Protein AF-A0AA38HI43-F1 (afdb_monomer)

Sequence (91 aa):
MDKVTEDQIDAMVAEYKKEYDFNAQQNEETFFNNQVRYQAKIEIALEKFLSANNYHAFTSNFEDLHNLEQLPGLACQHLMSKGYGFAGEGD

Structure (mmCIF, N/CA/C/O backbone):
data_AF-A0AA38HI43-F1
#
_entry.id   AF-A0AA38HI43-F1
#
loop_
_atom_site.group_PDB
_atom_site.id
_atom_site.type_symbol
_atom_site.label_atom_id
_atom_site.label_alt_id
_atom_site.label_comp_id
_atom_site.label_asym_id
_atom_site.label_entity_id
_atom_site.label_seq_id
_atom_site.pdbx_PDB_ins_code
_atom_site.Cartn_x
_atom_site.Cartn_y
_atom_site.Cartn_z
_atom_site.occupancy
_atom_site.B_iso_or_equiv
_atom_site.auth_seq_id
_atom_site.auth_comp_id
_atom_site.auth_asym_id
_atom_site.auth_atom_id
_atom_site.pdbx_PDB_model_num
ATOM 1 N N . MET A 1 1 ? 5.134 8.896 -5.124 1.00 89.81 1 MET A N 1
ATOM 2 C CA . MET A 1 1 ? 4.159 9.389 -4.130 1.00 89.81 1 MET A CA 1
ATOM 3 C C . MET A 1 1 ? 3.279 10.515 -4.673 1.00 89.81 1 MET A C 1
ATOM 5 O O . MET A 1 1 ? 2.066 10.398 -4.586 1.00 89.81 1 MET A O 1
ATOM 9 N N . ASP A 1 2 ? 3.837 11.559 -5.289 1.00 90.50 2 ASP A N 1
ATOM 10 C CA . ASP A 1 2 ? 3.086 12.798 -5.616 1.00 90.50 2 ASP A CA 1
ATOM 11 C C . ASP A 1 2 ? 2.053 12.683 -6.746 1.00 90.50 2 ASP A C 1
ATOM 13 O O . ASP A 1 2 ? 1.228 13.568 -6.936 1.00 90.50 2 ASP A O 1
ATOM 17 N N . LYS A 1 3 ? 2.089 11.584 -7.507 1.00 95.12 3 LYS A N 1
ATOM 18 C CA . LYS A 1 3 ? 1.146 11.300 -8.602 1.00 95.12 3 LYS A CA 1
ATOM 19 C C . LYS A 1 3 ? -0.070 10.470 -8.168 1.00 95.12 3 LYS A C 1
ATOM 21 O O . LYS A 1 3 ? -0.845 10.040 -9.021 1.00 95.12 3 LYS A O 1
ATOM 26 N N . VAL A 1 4 ? -0.195 10.161 -6.878 1.00 97.94 4 VAL A N 1
ATOM 27 C CA . VAL A 1 4 ? -1.362 9.463 -6.322 1.00 97.94 4 VAL A CA 1
ATOM 28 C C . VAL A 1 4 ? -2.410 10.509 -5.954 1.00 97.94 4 VAL A C 1
ATOM 30 O O . VAL A 1 4 ? -2.088 11.464 -5.251 1.00 97.94 4 VAL A O 1
ATOM 33 N N . THR A 1 5 ? -3.633 10.351 -6.458 1.00 98.44 5 THR A N 1
ATOM 34 C CA . THR A 1 5 ? -4.731 11.301 -6.221 1.00 98.44 5 THR A CA 1
ATOM 35 C C . THR A 1 5 ? -5.500 10.966 -4.945 1.00 98.44 5 THR A C 1
ATOM 37 O O . THR A 1 5 ? -5.527 9.809 -4.528 1.00 98.44 5 THR A O 1
ATOM 40 N N . GLU A 1 6 ? -6.184 11.952 -4.359 1.00 98.25 6 GLU A N 1
ATOM 41 C CA . GLU A 1 6 ? -7.043 11.725 -3.185 1.00 98.25 6 GLU A CA 1
ATOM 42 C C . GLU A 1 6 ? -8.140 10.689 -3.465 1.00 98.25 6 GLU A C 1
ATOM 44 O O . GLU A 1 6 ? -8.309 9.774 -2.670 1.00 98.25 6 GLU A O 1
ATOM 49 N N . ASP A 1 7 ? -8.778 10.725 -4.641 1.00 98.56 7 ASP A N 1
ATOM 50 C CA . ASP A 1 7 ? -9.787 9.724 -5.027 1.00 98.56 7 ASP A CA 1
ATOM 51 C C . ASP A 1 7 ? -9.238 8.285 -5.028 1.00 98.56 7 ASP A C 1
ATOM 53 O O . ASP A 1 7 ? -9.947 7.336 -4.696 1.00 98.56 7 ASP A O 1
ATOM 57 N N . GLN A 1 8 ? -7.963 8.102 -5.398 1.00 98.69 8 GLN A N 1
ATOM 58 C CA . GLN A 1 8 ? -7.312 6.788 -5.374 1.00 98.69 8 GLN A CA 1
ATOM 59 C C . GLN A 1 8 ? -7.054 6.328 -3.939 1.00 98.69 8 GLN A C 1
ATOM 61 O O . GLN A 1 8 ? -7.246 5.154 -3.628 1.00 98.69 8 GLN A O 1
ATOM 66 N N . ILE A 1 9 ? -6.645 7.252 -3.067 1.00 98.75 9 ILE A N 1
ATOM 67 C CA . ILE A 1 9 ? -6.453 6.985 -1.639 1.00 98.75 9 ILE A CA 1
ATOM 68 C C . ILE A 1 9 ? -7.797 6.628 -0.997 1.00 98.75 9 ILE A C 1
ATOM 70 O O . ILE A 1 9 ? -7.885 5.628 -0.290 1.00 98.75 9 ILE A O 1
ATOM 74 N N . ASP A 1 10 ? -8.853 7.392 -1.279 1.00 98.62 10 ASP A N 1
ATOM 75 C CA . ASP A 1 10 ? -10.207 7.148 -0.777 1.00 98.62 10 ASP A CA 1
ATOM 76 C C . ASP A 1 10 ? -10.726 5.771 -1.198 1.00 98.62 10 ASP A C 1
ATOM 78 O O . ASP A 1 10 ? -11.262 5.033 -0.368 1.00 98.62 10 ASP A O 1
ATOM 82 N N . ALA A 1 11 ? -10.524 5.401 -2.465 1.00 98.75 11 ALA A N 1
ATOM 83 C CA . ALA A 1 11 ? -10.909 4.094 -2.982 1.00 98.75 11 ALA A CA 1
ATOM 84 C C . ALA A 1 11 ? -10.164 2.948 -2.277 1.00 98.75 11 ALA A C 1
ATOM 86 O O . ALA A 1 11 ? -10.806 1.992 -1.844 1.00 98.75 11 ALA A O 1
ATOM 87 N N . MET A 1 12 ? -8.844 3.068 -2.099 1.00 98.62 12 MET A N 1
ATOM 88 C CA . MET A 1 12 ? -8.032 2.056 -1.409 1.00 98.62 12 MET A CA 1
ATOM 89 C C . MET A 1 12 ? -8.414 1.930 0.072 1.00 98.62 12 MET A C 1
ATOM 91 O O . MET A 1 12 ? -8.583 0.833 0.593 1.00 98.62 12 MET A O 1
ATOM 95 N N . VAL A 1 13 ? -8.649 3.046 0.767 1.00 98.50 13 VAL A N 1
ATOM 96 C CA . VAL A 1 13 ? -9.114 3.005 2.164 1.00 98.50 13 VAL A CA 1
ATOM 97 C C . VAL A 1 13 ? -10.510 2.381 2.267 1.00 98.50 13 VAL A C 1
ATOM 99 O O . VAL A 1 13 ? -10.803 1.686 3.241 1.00 98.50 13 VAL A O 1
ATOM 102 N N . ALA A 1 14 ? -11.383 2.596 1.280 1.00 98.38 14 ALA A N 1
ATOM 103 C CA . ALA A 1 14 ? -12.683 1.935 1.228 1.00 98.38 14 ALA A CA 1
ATOM 104 C C . ALA A 1 14 ? -12.571 0.421 0.978 1.00 98.38 14 ALA A C 1
ATOM 106 O O . ALA A 1 14 ? -13.425 -0.323 1.457 1.00 98.38 14 ALA A O 1
ATOM 107 N N . GLU A 1 15 ? -11.549 -0.038 0.254 1.00 97.94 15 GLU A N 1
ATOM 108 C CA . GLU A 1 15 ? -11.213 -1.459 0.097 1.00 97.94 15 GLU A CA 1
ATOM 109 C C . GLU A 1 15 ? -10.750 -2.055 1.427 1.00 97.94 15 GLU A C 1
ATOM 111 O O . GLU A 1 15 ? -11.377 -2.995 1.915 1.00 97.94 15 GLU A O 1
ATOM 116 N N . TYR A 1 16 ? -9.790 -1.418 2.103 1.00 98.31 16 TYR A N 1
ATOM 117 C CA . TYR A 1 16 ? -9.348 -1.851 3.432 1.00 98.31 16 TYR A CA 1
ATOM 118 C C . TYR A 1 16 ? -10.509 -1.982 4.425 1.00 98.31 16 TYR A C 1
ATOM 120 O O . TYR A 1 16 ? -10.573 -2.950 5.172 1.00 98.31 16 TYR A O 1
ATOM 128 N N . LYS A 1 17 ? -11.456 -1.035 4.430 1.00 97.50 17 LYS A N 1
ATOM 129 C CA . LYS A 1 17 ? -12.628 -1.069 5.325 1.00 97.50 17 LYS A CA 1
ATOM 130 C C . LYS A 1 17 ? -13.613 -2.204 5.028 1.00 97.50 17 LYS A C 1
ATOM 132 O O . LYS A 1 17 ? -14.471 -2.476 5.861 1.00 97.50 17 LYS A O 1
ATOM 137 N N . LYS A 1 18 ? -13.554 -2.816 3.843 1.00 97.69 18 LYS A N 1
ATOM 138 C CA . LYS A 1 18 ? -14.360 -4.002 3.511 1.00 97.69 18 LYS A CA 1
ATOM 139 C C . LYS A 1 18 ? -13.688 -5.288 3.978 1.00 97.69 18 LYS A C 1
ATOM 141 O O . LYS A 1 18 ? -14.393 -6.245 4.279 1.00 97.69 18 LYS A O 1
ATOM 146 N N . GLU A 1 19 ? -12.360 -5.310 4.001 1.00 96.75 19 GLU A N 1
ATOM 147 C CA . GLU A 1 19 ? -1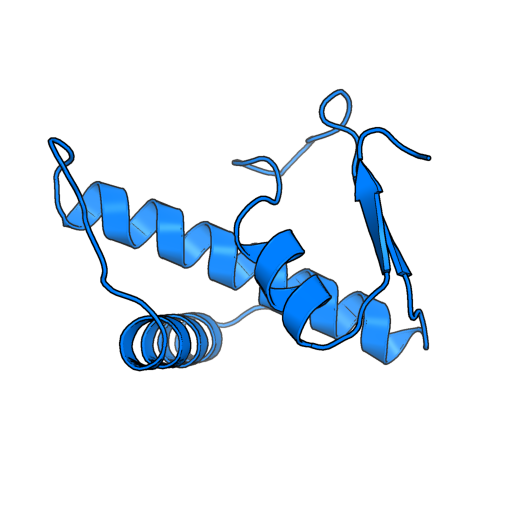1.570 -6.504 4.314 1.00 96.75 19 GLU A CA 1
ATOM 148 C C . GLU A 1 19 ? -11.165 -6.596 5.787 1.00 96.75 19 GLU A C 1
ATOM 150 O O . GLU A 1 19 ? -10.998 -7.698 6.308 1.00 96.75 19 GLU A O 1
ATOM 155 N N . TYR A 1 20 ? -11.024 -5.454 6.464 1.00 97.25 20 TYR A N 1
ATOM 156 C CA . TYR A 1 20 ? -10.434 -5.371 7.794 1.00 97.25 20 TYR A CA 1
ATOM 157 C C . TYR A 1 20 ? -11.274 -4.541 8.761 1.00 97.25 20 TYR A C 1
ATOM 159 O O . TYR A 1 20 ? -11.883 -3.530 8.401 1.00 97.25 20 TYR A O 1
ATOM 167 N N . ASP A 1 21 ? -11.200 -4.918 10.035 1.00 97.50 21 ASP A N 1
ATOM 168 C CA . ASP A 1 21 ? -11.715 -4.115 11.136 1.00 97.50 21 ASP A CA 1
ATOM 169 C C . ASP A 1 21 ? -10.756 -2.960 11.446 1.00 97.50 21 ASP A C 1
ATOM 171 O O . ASP A 1 21 ? -9.589 -3.155 11.795 1.00 97.50 21 ASP A O 1
ATOM 175 N N . PHE A 1 22 ? -11.256 -1.729 11.352 1.00 97.25 22 PHE A N 1
ATOM 176 C CA . PHE A 1 22 ? -10.483 -0.537 11.695 1.00 97.25 22 PHE A CA 1
ATOM 177 C C . PHE A 1 22 ? -10.550 -0.293 13.203 1.00 97.25 22 PHE A C 1
ATOM 179 O O . PHE A 1 22 ? -11.625 -0.065 13.755 1.00 97.25 22 PHE A O 1
ATOM 186 N N . ASN A 1 23 ? -9.392 -0.288 13.864 1.00 96.31 23 ASN A N 1
ATOM 187 C CA . ASN A 1 23 ? -9.288 -0.044 15.298 1.00 96.31 23 ASN A CA 1
ATOM 188 C C . ASN A 1 23 ? -8.292 1.086 15.584 1.00 96.31 23 ASN A C 1
ATOM 190 O O . ASN A 1 23 ? -7.082 0.872 15.587 1.00 96.31 23 ASN A O 1
ATOM 194 N N . ALA A 1 24 ? -8.812 2.281 15.874 1.00 95.69 24 ALA A N 1
ATOM 195 C CA . ALA A 1 24 ? -7.992 3.430 16.261 1.00 95.69 24 ALA A CA 1
ATOM 196 C C . ALA A 1 24 ? -7.328 3.264 17.645 1.00 95.69 24 ALA A C 1
ATOM 198 O O . ALA A 1 24 ? -6.402 4.003 17.984 1.00 95.69 24 ALA A O 1
ATOM 199 N N . GLN A 1 25 ? -7.761 2.276 18.436 1.00 95.00 25 GLN A N 1
ATOM 200 C CA . GLN A 1 25 ? -7.357 2.045 19.819 1.00 95.00 25 GLN A CA 1
ATOM 201 C C . GLN A 1 25 ? -7.513 3.317 20.667 1.00 95.00 25 GLN A C 1
ATOM 203 O O . GLN A 1 25 ? -8.625 3.792 20.865 1.00 95.00 25 GLN A O 1
ATOM 208 N N . GLN A 1 26 ? -6.406 3.850 21.189 1.00 96.19 26 GLN A N 1
ATOM 209 C CA . GLN A 1 26 ? -6.376 5.064 22.006 1.00 96.19 26 GLN A CA 1
ATOM 210 C C . GLN A 1 26 ? -6.064 6.326 21.185 1.00 96.19 26 GLN A C 1
ATOM 212 O O . GLN A 1 26 ? -5.976 7.411 21.755 1.00 96.19 26 GLN A O 1
ATOM 217 N N . ASN A 1 27 ? -5.867 6.200 19.870 1.00 96.38 27 ASN A N 1
ATOM 218 C CA . ASN A 1 27 ? -5.591 7.340 19.004 1.00 96.38 27 ASN A CA 1
ATOM 219 C C . ASN A 1 27 ? -6.875 8.102 18.672 1.00 96.38 27 ASN A C 1
ATOM 221 O O . ASN A 1 27 ? -7.958 7.522 18.594 1.00 96.38 27 ASN A O 1
ATOM 225 N N . GLU A 1 28 ? -6.735 9.392 18.367 1.00 97.56 28 GLU A N 1
ATOM 226 C CA . GLU A 1 28 ? -7.815 10.124 17.711 1.00 97.56 28 GLU A CA 1
ATOM 227 C C . GLU A 1 28 ? -8.110 9.523 16.332 1.00 97.56 28 GLU A C 1
ATOM 229 O O . GLU A 1 28 ? -7.193 9.238 15.555 1.00 97.56 28 GLU A O 1
ATOM 234 N N . GLU A 1 29 ? -9.394 9.378 15.994 1.00 96.25 29 GLU A N 1
ATOM 235 C CA . GLU A 1 29 ? -9.816 8.775 14.725 1.00 96.25 29 GLU A CA 1
ATOM 236 C C . GLU A 1 29 ? -9.238 9.507 13.512 1.00 96.25 29 GLU A C 1
ATOM 238 O O . GLU A 1 29 ? -8.802 8.871 12.556 1.00 96.25 29 GLU A O 1
ATOM 243 N N . THR A 1 30 ? -9.187 10.841 13.548 1.00 97.12 30 THR A N 1
ATOM 244 C CA . THR A 1 30 ? -8.614 11.650 12.463 1.00 97.12 30 THR A CA 1
ATOM 245 C C . THR A 1 30 ? -7.131 11.348 12.270 1.00 97.12 30 THR A C 1
ATOM 247 O O . THR A 1 30 ? -6.681 11.164 11.140 1.00 97.12 30 THR A O 1
ATOM 250 N N . PHE A 1 31 ? -6.372 11.251 13.365 1.00 97.38 31 PHE A N 1
ATOM 251 C CA . PHE A 1 31 ? -4.957 10.901 13.307 1.00 97.38 31 PHE A CA 1
ATOM 252 C C . PHE A 1 31 ? -4.769 9.493 12.739 1.00 97.38 31 PHE A C 1
ATOM 254 O O . PHE A 1 31 ? -4.023 9.327 11.774 1.00 97.38 31 PHE A O 1
ATOM 261 N N . PHE A 1 32 ? -5.489 8.505 13.281 1.00 98.00 32 PHE A N 1
ATOM 262 C CA . PHE A 1 32 ? -5.440 7.119 12.816 1.00 98.00 32 PHE A CA 1
ATOM 263 C C . PHE A 1 32 ? -5.774 7.009 11.324 1.00 98.00 32 PHE A C 1
ATOM 265 O O . PHE A 1 32 ? -4.999 6.445 10.553 1.00 98.00 32 PHE A O 1
ATOM 272 N N . ASN A 1 33 ? -6.880 7.622 10.894 1.00 97.31 33 ASN A N 1
ATOM 273 C CA . ASN A 1 33 ? -7.298 7.613 9.498 1.00 97.31 33 ASN A CA 1
ATOM 274 C C . ASN A 1 33 ? -6.242 8.257 8.590 1.00 97.31 33 ASN A C 1
ATOM 276 O O . ASN A 1 33 ? -5.977 7.726 7.516 1.00 97.31 33 ASN A O 1
ATOM 280 N N . ASN A 1 34 ? -5.585 9.340 9.015 1.00 98.12 34 ASN A N 1
ATOM 281 C CA .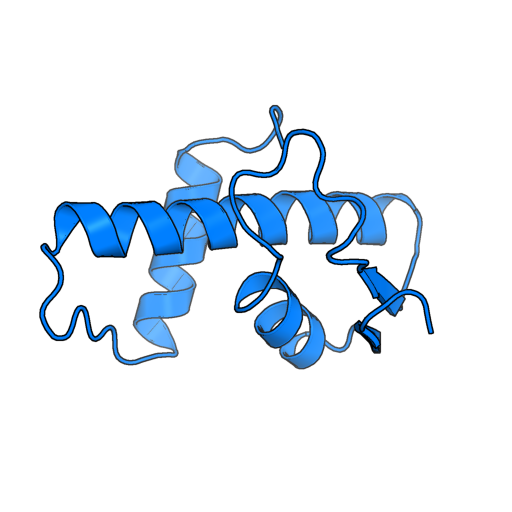 ASN A 1 34 ? -4.501 9.948 8.240 1.00 98.12 34 ASN A CA 1
ATOM 282 C C . ASN A 1 34 ? -3.287 9.016 8.099 1.00 98.12 34 ASN A C 1
ATOM 284 O O . ASN A 1 34 ? -2.710 8.948 7.014 1.00 98.12 34 ASN A O 1
ATOM 288 N N . GLN A 1 35 ? -2.934 8.247 9.139 1.00 98.19 35 GLN A N 1
ATOM 289 C CA . GLN A 1 35 ? -1.853 7.260 9.031 1.00 98.19 35 GLN A CA 1
ATOM 290 C C . GLN A 1 35 ? -2.210 6.141 8.038 1.00 98.19 35 GLN A C 1
ATOM 292 O O . GLN A 1 35 ? -1.385 5.775 7.202 1.00 98.19 35 GLN A O 1
ATOM 297 N N . VAL A 1 36 ? -3.455 5.649 8.070 1.00 98.31 36 VAL A N 1
ATOM 298 C CA . VAL A 1 36 ? -3.939 4.629 7.122 1.00 98.31 36 VAL A CA 1
ATOM 299 C C . VAL A 1 36 ? -3.954 5.167 5.688 1.00 98.31 36 VAL A C 1
ATOM 301 O O . VAL A 1 36 ? -3.508 4.485 4.768 1.00 98.31 36 VAL A O 1
ATOM 304 N N . ARG A 1 37 ? -4.403 6.412 5.485 1.00 98.56 37 ARG A N 1
ATOM 305 C CA . ARG A 1 37 ? -4.362 7.088 4.177 1.00 98.56 37 ARG A CA 1
ATOM 306 C C . ARG A 1 37 ? -2.940 7.206 3.635 1.00 98.56 37 ARG A C 1
ATOM 308 O O . ARG A 1 37 ? -2.728 7.028 2.438 1.00 98.56 37 ARG A O 1
ATOM 315 N N . TYR A 1 38 ? -1.963 7.483 4.499 1.00 98.56 38 TYR A N 1
ATOM 316 C CA . TYR A 1 38 ? -0.564 7.553 4.088 1.00 98.56 38 TYR A CA 1
ATOM 317 C C . TYR A 1 38 ? -0.031 6.187 3.630 1.00 98.56 38 TYR A C 1
ATOM 319 O O . TYR A 1 38 ? 0.598 6.104 2.574 1.00 98.56 38 TYR A O 1
ATOM 327 N N . GLN A 1 39 ? -0.355 5.104 4.346 1.00 98.69 39 GLN A N 1
ATOM 328 C CA . GLN A 1 39 ? -0.026 3.741 3.905 1.00 98.69 39 GLN A CA 1
ATOM 329 C C . GLN A 1 39 ? -0.702 3.387 2.573 1.00 98.69 39 GLN A C 1
ATOM 331 O O . GLN A 1 39 ? -0.029 2.883 1.678 1.00 98.69 39 GLN A O 1
ATOM 336 N N . ALA A 1 40 ? -1.979 3.740 2.383 1.00 98.69 40 ALA A N 1
ATOM 337 C CA . ALA A 1 40 ? -2.662 3.565 1.098 1.00 98.69 4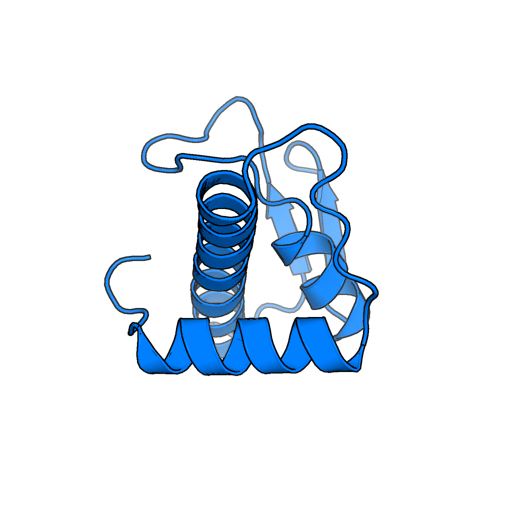0 ALA A CA 1
ATOM 338 C C . ALA A 1 40 ? -1.939 4.312 -0.038 1.00 98.69 40 ALA A C 1
ATOM 340 O O . ALA A 1 40 ? -1.756 3.780 -1.132 1.00 98.69 40 ALA A O 1
ATOM 341 N N . LYS A 1 41 ? -1.462 5.537 0.221 1.00 98.69 41 LYS A N 1
ATOM 342 C CA . LYS A 1 41 ? -0.676 6.311 -0.749 1.00 98.69 41 LYS A CA 1
ATOM 343 C C . LYS A 1 41 ? 0.642 5.616 -1.108 1.00 98.69 41 LYS A C 1
ATOM 345 O O . LYS A 1 41 ? 0.994 5.599 -2.291 1.00 98.69 41 LYS A O 1
ATOM 350 N N . ILE A 1 42 ? 1.351 5.056 -0.119 1.00 98.50 42 ILE A N 1
ATOM 351 C CA . ILE A 1 42 ? 2.566 4.255 -0.342 1.00 98.50 42 ILE A CA 1
ATOM 352 C C . ILE A 1 42 ? 2.233 3.065 -1.234 1.00 98.50 42 ILE A C 1
ATOM 354 O O . ILE A 1 42 ? 2.877 2.895 -2.267 1.00 98.50 42 ILE A O 1
ATOM 358 N N . GLU A 1 43 ? 1.214 2.285 -0.872 1.00 98.62 43 GLU A N 1
ATOM 359 C CA . GLU A 1 43 ? 0.837 1.075 -1.599 1.00 98.62 43 GLU A CA 1
ATOM 360 C C . GLU A 1 43 ? 0.536 1.372 -3.066 1.00 98.62 43 GLU A C 1
ATOM 362 O O . GLU A 1 43 ? 1.148 0.784 -3.950 1.00 98.62 43 GLU A O 1
ATOM 367 N N . ILE A 1 44 ? -0.330 2.351 -3.338 1.00 98.69 44 ILE A N 1
ATOM 368 C CA . ILE A 1 44 ? -0.726 2.709 -4.706 1.00 98.69 44 ILE A CA 1
ATOM 369 C C . ILE A 1 44 ? 0.484 3.171 -5.521 1.00 98.69 44 ILE A C 1
ATOM 371 O O . ILE A 1 44 ? 0.602 2.863 -6.710 1.00 98.69 44 ILE A O 1
ATOM 375 N N . ALA A 1 45 ? 1.381 3.954 -4.914 1.00 98.31 45 ALA A N 1
ATOM 376 C CA . ALA A 1 45 ? 2.586 4.408 -5.595 1.00 98.31 45 ALA A CA 1
ATOM 377 C C . ALA A 1 45 ? 3.524 3.237 -5.916 1.00 98.31 45 ALA A C 1
ATOM 379 O O . ALA A 1 45 ? 4.065 3.188 -7.024 1.00 98.31 45 ALA A O 1
ATOM 380 N N . LEU A 1 46 ? 3.694 2.314 -4.968 1.00 98.12 46 LEU A N 1
ATOM 381 C CA . LEU A 1 46 ? 4.568 1.158 -5.102 1.00 98.12 46 LEU A CA 1
ATOM 382 C C . LEU A 1 46 ? 4.002 0.162 -6.120 1.00 98.12 46 LEU A C 1
ATOM 384 O O . LEU A 1 46 ? 4.703 -0.196 -7.058 1.00 98.12 46 LEU A O 1
ATOM 388 N N . GLU A 1 47 ? 2.716 -0.180 -6.037 1.00 98.38 47 GLU A N 1
ATOM 389 C CA . GLU A 1 47 ? 2.026 -1.068 -6.980 1.00 98.38 47 GLU A CA 1
ATOM 390 C C . GLU A 1 47 ? 2.123 -0.553 -8.420 1.00 98.38 47 GLU A C 1
ATOM 392 O O . GLU A 1 47 ? 2.471 -1.303 -9.337 1.00 98.38 47 GLU A O 1
ATOM 397 N N . LYS A 1 48 ? 1.889 0.752 -8.630 1.00 98.25 48 LYS A N 1
ATOM 398 C CA . LYS A 1 48 ? 2.050 1.390 -9.946 1.00 98.25 48 LYS A CA 1
ATOM 399 C C . LYS A 1 48 ? 3.486 1.303 -10.444 1.00 98.25 48 LYS A C 1
ATOM 401 O O . LYS A 1 48 ? 3.694 1.034 -11.624 1.00 98.25 48 LYS A O 1
ATOM 406 N N . PHE A 1 49 ? 4.466 1.559 -9.577 1.00 98.00 49 PHE A N 1
ATOM 407 C CA . PHE A 1 49 ? 5.878 1.487 -9.941 1.00 98.00 49 PHE A CA 1
ATOM 408 C C . PHE A 1 49 ? 6.283 0.059 -10.321 1.00 98.00 49 PHE A C 1
ATOM 410 O O . PHE A 1 49 ? 6.876 -0.141 -11.380 1.00 98.00 49 PHE A O 1
ATOM 417 N N . LEU A 1 50 ? 5.921 -0.929 -9.502 1.00 98.44 50 LEU A N 1
ATOM 418 C CA . LEU A 1 50 ? 6.221 -2.338 -9.743 1.00 98.44 50 LEU A CA 1
ATOM 419 C C . LEU A 1 50 ? 5.569 -2.819 -11.042 1.00 98.44 50 LEU A C 1
ATOM 421 O O . LEU A 1 50 ? 6.251 -3.356 -11.913 1.00 98.44 50 LEU A O 1
ATOM 425 N N . SER A 1 51 ? 4.276 -2.540 -11.221 1.00 97.44 51 SER A N 1
ATOM 426 C CA . SER A 1 51 ? 3.514 -2.953 -12.406 1.00 97.44 51 SER A CA 1
ATOM 427 C C . SER A 1 51 ? 4.026 -2.305 -13.691 1.00 97.44 51 SER A C 1
ATOM 429 O O . SER A 1 51 ? 4.177 -2.982 -14.704 1.00 97.44 51 SER A O 1
ATOM 431 N N . ALA A 1 52 ? 4.348 -1.006 -13.661 1.00 98.25 52 ALA A N 1
ATOM 432 C CA . ALA A 1 52 ? 4.869 -0.296 -14.830 1.00 98.25 52 ALA A CA 1
ATOM 433 C C . ALA A 1 52 ? 6.229 -0.832 -15.308 1.00 98.25 52 ALA A C 1
ATOM 435 O O . ALA A 1 52 ? 6.567 -0.665 -16.477 1.00 98.25 52 ALA A O 1
ATOM 436 N N . ASN A 1 53 ? 6.994 -1.469 -14.417 1.00 98.3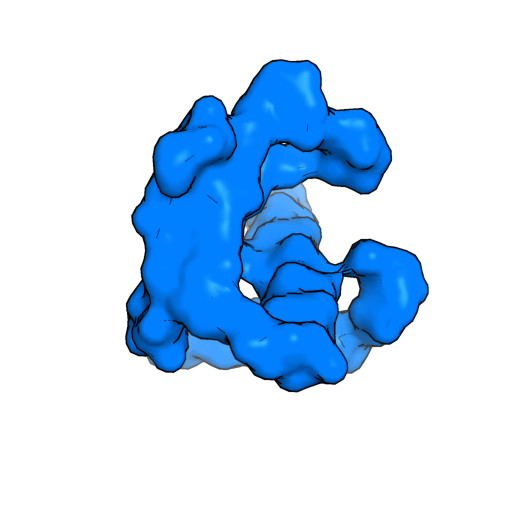1 53 ASN A N 1
ATOM 437 C CA . ASN A 1 53 ? 8.319 -2.016 -14.708 1.00 98.31 53 ASN A CA 1
ATOM 438 C C . ASN A 1 53 ? 8.350 -3.555 -14.725 1.00 98.31 53 ASN A C 1
ATOM 440 O O . ASN A 1 53 ? 9.425 -4.137 -14.835 1.00 98.31 53 ASN A O 1
ATOM 444 N N . ASN A 1 54 ? 7.189 -4.216 -14.640 1.00 98.12 54 ASN A N 1
ATOM 445 C CA . ASN A 1 54 ? 7.064 -5.675 -14.597 1.00 98.12 54 ASN A CA 1
ATOM 446 C C . ASN A 1 54 ? 7.921 -6.335 -13.491 1.00 98.12 54 ASN A C 1
ATOM 448 O O . ASN A 1 54 ? 8.562 -7.364 -13.708 1.00 98.12 54 ASN A O 1
ATOM 452 N N . TYR A 1 55 ? 7.947 -5.724 -12.304 1.00 98.62 55 TYR A N 1
ATOM 453 C CA . TYR A 1 55 ? 8.555 -6.307 -11.110 1.00 98.62 55 TYR A CA 1
ATOM 454 C C . TYR A 1 55 ? 7.526 -7.120 -10.324 1.00 98.62 55 TYR A C 1
ATOM 456 O O . TYR A 1 55 ? 6.373 -6.715 -10.192 1.00 98.62 55 TYR A O 1
ATOM 464 N N . HIS A 1 56 ? 7.962 -8.254 -9.773 1.00 97.94 56 HIS A N 1
ATOM 465 C CA . HIS A 1 56 ? 7.111 -9.185 -9.017 1.00 97.94 56 HIS A CA 1
ATOM 466 C C . HIS A 1 56 ? 7.536 -9.339 -7.550 1.00 97.94 56 HIS A C 1
ATOM 468 O O . HIS A 1 56 ? 6.879 -10.045 -6.790 1.00 97.94 56 HIS A O 1
ATOM 474 N N . ALA A 1 57 ? 8.624 -8.684 -7.145 1.00 98.50 57 ALA A N 1
ATOM 475 C CA . ALA A 1 57 ? 9.092 -8.639 -5.770 1.00 98.50 57 ALA A CA 1
ATOM 476 C C . ALA A 1 57 ? 9.818 -7.318 -5.496 1.00 98.50 57 ALA A C 1
ATOM 478 O O . ALA A 1 57 ? 10.269 -6.654 -6.435 1.00 98.50 57 ALA A O 1
ATOM 479 N N . PHE A 1 58 ? 9.919 -6.941 -4.227 1.00 98.56 58 PHE A N 1
ATOM 480 C CA . PHE A 1 58 ? 10.634 -5.749 -3.783 1.00 98.56 58 PHE A CA 1
ATOM 481 C 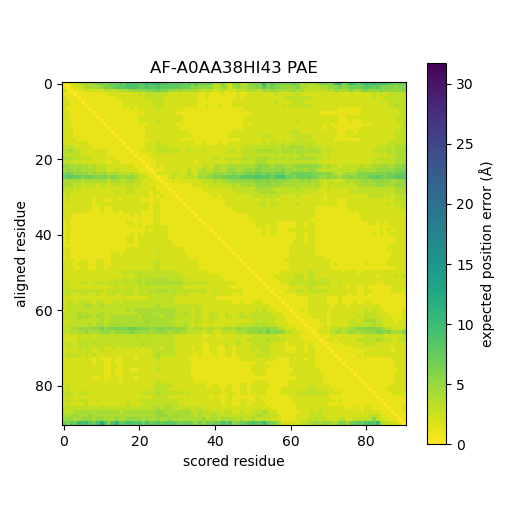C . PHE A 1 58 ? 11.171 -5.921 -2.363 1.00 98.56 58 PHE A C 1
ATOM 483 O O . PHE A 1 58 ? 10.715 -6.782 -1.614 1.00 98.56 58 PHE A O 1
ATOM 490 N N . THR A 1 59 ? 12.111 -5.063 -1.988 1.00 98.31 59 THR A N 1
ATOM 491 C CA . THR A 1 59 ? 12.609 -4.947 -0.617 1.00 98.31 59 THR A CA 1
ATOM 492 C C . THR A 1 59 ? 12.451 -3.513 -0.126 1.00 98.31 59 THR A C 1
ATOM 494 O O . THR A 1 59 ? 12.255 -2.585 -0.917 1.00 98.31 59 THR A O 1
ATOM 497 N N . SER A 1 60 ? 12.502 -3.317 1.189 1.00 97.56 60 SER A N 1
ATOM 498 C CA . SER A 1 60 ? 12.599 -1.989 1.814 1.00 97.56 60 SER A CA 1
ATOM 499 C C . SER A 1 60 ? 13.830 -1.921 2.708 1.00 97.56 60 SER A C 1
ATOM 501 O O . SER A 1 60 ? 14.310 -2.961 3.129 1.00 97.56 60 SER A O 1
ATOM 503 N N . ASN A 1 61 ? 14.309 -0.732 3.067 1.00 96.56 61 ASN A N 1
ATOM 504 C CA . ASN A 1 61 ? 15.328 -0.570 4.104 1.00 96.56 61 ASN A CA 1
ATOM 505 C C . ASN A 1 61 ? 14.927 0.591 5.026 1.00 96.56 61 ASN A C 1
ATOM 507 O O . ASN A 1 61 ? 14.722 1.706 4.553 1.00 96.56 61 ASN A O 1
ATOM 511 N N . PHE A 1 62 ? 14.794 0.338 6.333 1.00 95.75 62 PHE A N 1
ATOM 512 C CA . PHE A 1 62 ? 14.407 1.373 7.298 1.00 95.75 62 PHE A CA 1
ATOM 513 C C . PHE A 1 62 ? 15.496 2.436 7.514 1.00 95.75 62 PHE A C 1
ATOM 515 O O . PHE A 1 62 ? 15.196 3.512 8.028 1.00 95.75 62 PHE A O 1
ATOM 522 N N . GLU A 1 63 ? 16.745 2.152 7.132 1.00 96.81 63 GLU A N 1
ATOM 523 C CA . GLU A 1 63 ? 17.849 3.114 7.191 1.00 96.81 63 GLU A CA 1
ATOM 524 C C . GLU A 1 63 ? 17.759 4.180 6.085 1.00 96.81 63 GLU A C 1
ATOM 526 O O . GLU A 1 63 ? 18.357 5.245 6.227 1.00 96.81 63 GLU A O 1
ATOM 531 N N . ASP A 1 64 ? 16.983 3.936 5.019 1.00 97.12 64 ASP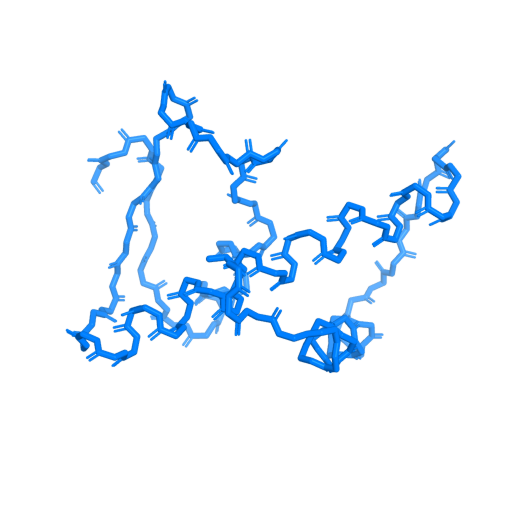 A N 1
ATOM 532 C CA . ASP A 1 64 ? 16.761 4.882 3.920 1.00 97.12 64 ASP A CA 1
ATOM 533 C C . ASP A 1 64 ? 15.263 5.112 3.663 1.00 97.12 64 ASP A C 1
ATOM 535 O O . ASP A 1 64 ? 14.638 4.531 2.775 1.00 97.12 64 ASP A O 1
ATOM 539 N N . LEU A 1 65 ? 14.682 6.001 4.471 1.00 96.00 65 LEU A N 1
ATOM 540 C CA . LEU A 1 65 ? 13.296 6.466 4.343 1.00 96.00 65 LEU A CA 1
ATOM 541 C C . LEU A 1 65 ? 13.223 7.938 3.928 1.00 96.00 65 LEU A C 1
ATOM 543 O O . LEU A 1 65 ? 12.259 8.637 4.243 1.00 96.00 65 LEU A O 1
ATOM 547 N N . HIS A 1 66 ? 14.247 8.451 3.242 1.00 93.69 66 HIS A N 1
ATOM 548 C CA . HIS A 1 66 ? 14.269 9.853 2.845 1.00 93.69 66 HIS A CA 1
ATOM 549 C C . HIS A 1 66 ? 13.031 10.208 2.000 1.00 93.69 66 HIS A C 1
ATOM 551 O O . HIS A 1 66 ? 12.793 9.645 0.933 1.00 93.69 66 HIS A O 1
ATOM 557 N N . ASN A 1 67 ? 12.267 11.204 2.465 1.00 91.81 67 ASN A N 1
ATOM 558 C CA . ASN A 1 67 ? 10.995 11.668 1.883 1.00 91.81 67 ASN A CA 1
ATOM 559 C C . ASN A 1 67 ? 9.789 10.727 2.072 1.00 91.81 67 ASN A C 1
ATOM 561 O O . ASN A 1 67 ? 8.733 10.972 1.483 1.00 91.81 67 ASN A O 1
ATOM 565 N N . LEU A 1 68 ? 9.911 9.695 2.911 1.00 96.31 68 LEU A N 1
ATOM 566 C CA . LEU A 1 68 ? 8.779 8.937 3.435 1.00 96.31 68 LEU A CA 1
ATOM 567 C C . LEU A 1 68 ? 8.522 9.329 4.894 1.00 96.31 68 LEU A C 1
ATOM 569 O O . LEU A 1 68 ? 9.427 9.371 5.718 1.00 96.31 68 LEU A O 1
ATOM 573 N N . GLU A 1 69 ? 7.264 9.606 5.219 1.00 95.69 69 GLU A N 1
ATOM 574 C CA . GLU A 1 69 ? 6.817 9.905 6.584 1.00 95.69 69 GLU A CA 1
ATOM 575 C C . GLU A 1 69 ? 6.717 8.628 7.430 1.00 95.69 69 GLU A C 1
ATOM 577 O O . GLU A 1 69 ? 6.690 8.695 8.656 1.00 95.69 69 GLU A O 1
ATOM 582 N N . GLN A 1 70 ? 6.641 7.460 6.782 1.00 97.12 70 GLN A N 1
ATOM 583 C CA . GLN A 1 70 ? 6.453 6.163 7.423 1.00 97.12 70 GLN A CA 1
ATOM 584 C C . GLN A 1 70 ? 7.181 5.058 6.653 1.00 97.12 70 GLN A C 1
ATOM 586 O O . GLN A 1 70 ? 7.221 5.069 5.421 1.00 97.12 70 GLN A O 1
ATOM 591 N N . LEU A 1 71 ? 7.665 4.054 7.388 1.00 97.12 71 LEU A N 1
ATOM 592 C CA . LEU A 1 71 ? 8.064 2.770 6.816 1.00 97.12 71 LEU A CA 1
ATOM 593 C C . LEU A 1 71 ? 6.830 2.085 6.179 1.00 97.12 71 LEU A C 1
ATOM 595 O O . LEU A 1 71 ? 5.758 2.073 6.798 1.00 97.12 71 LEU A O 1
ATOM 599 N N . PRO A 1 72 ? 6.938 1.507 4.970 1.00 96.69 72 PRO A N 1
ATOM 600 C CA . PRO A 1 72 ? 5.872 0.699 4.383 1.00 96.69 72 PRO A CA 1
ATOM 601 C C . PRO A 1 72 ? 5.588 -0.547 5.240 1.00 96.69 72 PRO A C 1
ATOM 603 O O . PRO A 1 72 ? 6.438 -1.420 5.379 1.00 96.69 72 PRO A O 1
ATOM 606 N N . GLY A 1 73 ? 4.395 -0.617 5.833 1.00 97.88 73 GLY A N 1
ATOM 607 C CA . GLY A 1 73 ? 3.960 -1.725 6.690 1.00 97.88 73 GLY A CA 1
ATOM 608 C C . GLY A 1 73 ? 2.729 -2.407 6.108 1.00 97.88 73 GLY A C 1
ATOM 609 O O . GLY A 1 73 ? 2.844 -3.426 5.427 1.00 97.88 73 GLY A O 1
ATOM 610 N N . LEU A 1 74 ? 1.557 -1.792 6.308 1.00 98.12 74 LEU A N 1
ATOM 611 C CA . LEU A 1 74 ? 0.291 -2.246 5.716 1.00 98.12 74 LEU A CA 1
ATOM 612 C C . LEU A 1 74 ? 0.400 -2.349 4.190 1.00 98.12 74 LEU A C 1
ATOM 614 O O . LEU A 1 74 ? -0.020 -3.349 3.615 1.00 98.12 74 LEU A O 1
ATOM 618 N N . ALA A 1 75 ? 1.038 -1.359 3.555 1.00 98.44 75 ALA A N 1
ATOM 619 C CA . ALA A 1 75 ? 1.279 -1.364 2.116 1.00 98.44 75 ALA A CA 1
ATOM 620 C C . ALA A 1 75 ? 2.017 -2.633 1.651 1.00 98.44 75 ALA A C 1
ATOM 622 O O . ALA A 1 75 ? 1.632 -3.250 0.659 1.00 98.44 75 ALA A O 1
ATOM 623 N N . CYS A 1 76 ? 3.051 -3.064 2.384 1.00 98.56 76 CYS A N 1
ATOM 624 C CA . CYS A 1 76 ? 3.784 -4.288 2.060 1.00 98.56 76 CYS A CA 1
ATOM 625 C C . CYS A 1 76 ? 2.923 -5.533 2.258 1.00 98.56 76 CYS A C 1
ATOM 627 O O . CYS A 1 76 ? 2.920 -6.416 1.406 1.00 98.56 76 CYS A O 1
ATOM 629 N N . GLN A 1 77 ? 2.174 -5.605 3.360 1.00 98.50 77 GLN A N 1
ATOM 630 C CA . GLN A 1 77 ? 1.317 -6.752 3.666 1.00 98.50 77 GLN A CA 1
ATOM 631 C C . GLN A 1 77 ? 0.214 -6.949 2.626 1.00 98.50 77 GLN A C 1
ATOM 633 O O . GLN A 1 77 ? -0.023 -8.077 2.195 1.00 98.50 77 GLN A O 1
ATOM 638 N N . HIS A 1 78 ? -0.420 -5.866 2.188 1.00 98.44 78 HIS A N 1
ATOM 639 C CA . HIS A 1 78 ? -1.468 -5.943 1.180 1.00 98.44 78 HIS A CA 1
ATOM 640 C C . HIS A 1 78 ? -0.904 -6.227 -0.225 1.00 98.44 78 HIS A C 1
ATOM 642 O O . HIS A 1 78 ? -1.489 -6.980 -0.996 1.00 98.44 78 HIS A O 1
ATOM 648 N N . LEU A 1 79 ? 0.301 -5.748 -0.557 1.00 98.56 79 LEU A N 1
ATOM 649 C CA . LEU A 1 79 ? 0.982 -6.185 -1.785 1.00 98.56 79 LEU A CA 1
ATOM 650 C C . LEU A 1 79 ? 1.375 -7.666 -1.738 1.00 98.56 79 LEU A C 1
ATOM 652 O O . LEU A 1 79 ? 1.229 -8.372 -2.736 1.00 98.56 79 LEU A O 1
ATOM 656 N N . MET A 1 80 ? 1.813 -8.170 -0.582 1.00 98.44 80 MET A N 1
ATOM 657 C CA . MET A 1 80 ? 2.047 -9.604 -0.404 1.00 98.44 80 MET A CA 1
ATOM 658 C C . MET A 1 80 ? 0.762 -10.419 -0.591 1.00 98.44 80 MET A C 1
ATOM 660 O O . MET A 1 80 ? 0.806 -11.459 -1.247 1.00 98.44 80 MET A O 1
ATOM 664 N N . SER A 1 81 ? -0.392 -9.955 -0.090 1.00 97.88 81 SER A N 1
ATOM 665 C CA . SER A 1 81 ? -1.672 -10.655 -0.306 1.00 97.88 81 SER A CA 1
ATOM 666 C C . SER A 1 81 ? -2.103 -10.660 -1.779 1.00 97.88 81 SER A C 1
ATOM 668 O O . SER A 1 81 ? -2.729 -11.621 -2.226 1.00 97.88 81 SER A O 1
ATOM 670 N N . LYS A 1 82 ? -1.690 -9.651 -2.558 1.00 97.31 82 LYS A N 1
ATOM 671 C CA . LYS A 1 82 ? -1.835 -9.589 -4.025 1.00 97.31 82 LYS A CA 1
ATOM 672 C C . LYS A 1 82 ? -0.816 -10.451 -4.793 1.00 97.31 82 LYS A C 1
ATOM 674 O O . LYS A 1 82 ? -0.910 -10.557 -6.014 1.00 97.31 82 LYS A O 1
ATOM 679 N N . GLY A 1 83 ? 0.135 -11.086 -4.104 1.00 98.19 83 GLY A N 1
ATOM 680 C CA . GLY A 1 83 ? 1.098 -12.027 -4.684 1.00 98.19 83 GLY A CA 1
ATOM 681 C C . GLY A 1 83 ? 2.487 -11.457 -4.991 1.00 98.19 83 GLY A C 1
ATOM 682 O O . GLY A 1 83 ? 3.280 -12.147 -5.630 1.00 98.19 83 GLY A O 1
ATOM 683 N N . TYR A 1 84 ? 2.809 -10.237 -4.547 1.00 98.69 84 TYR A N 1
ATOM 684 C CA . TYR A 1 84 ? 4.171 -9.704 -4.654 1.00 98.69 84 TYR A CA 1
ATOM 685 C C . TYR A 1 84 ? 5.097 -10.336 -3.607 1.00 98.69 84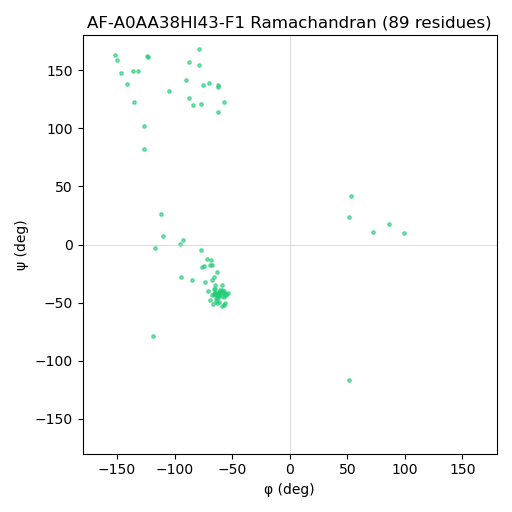 TYR A C 1
ATOM 687 O O . TYR A 1 84 ? 4.741 -10.459 -2.436 1.00 98.69 84 TYR A O 1
ATOM 695 N N . GLY A 1 85 ? 6.318 -10.691 -4.010 1.00 98.62 85 GLY A N 1
ATOM 696 C CA . GLY A 1 85 ? 7.371 -11.058 -3.064 1.00 98.62 85 GLY A CA 1
ATOM 697 C C . GLY A 1 85 ? 7.850 -9.840 -2.270 1.00 98.62 85 GLY A C 1
ATOM 698 O O . GLY A 1 85 ? 8.025 -8.761 -2.836 1.00 98.62 85 GLY A O 1
ATOM 699 N N . PHE A 1 86 ? 8.088 -10.008 -0.973 1.00 98.69 86 PHE A N 1
ATOM 700 C CA . PHE A 1 86 ? 8.647 -8.960 -0.124 1.00 98.69 86 PHE A CA 1
ATOM 701 C C . PHE A 1 86 ? 9.635 -9.545 0.880 1.00 98.69 86 PHE A C 1
ATOM 703 O O . PHE A 1 86 ? 9.357 -10.577 1.493 1.00 98.69 86 PHE A O 1
ATOM 710 N N . ALA A 1 87 ? 10.752 -8.848 1.066 1.00 98.31 87 ALA A N 1
ATOM 711 C CA . ALA A 1 87 ? 11.663 -9.054 2.180 1.00 98.31 87 ALA A CA 1
ATOM 712 C C . ALA A 1 87 ? 12.104 -7.700 2.755 1.00 98.31 87 ALA A C 1
ATOM 714 O O . ALA A 1 87 ? 12.136 -6.676 2.064 1.00 98.31 87 ALA A O 1
ATOM 715 N N . GLY A 1 88 ? 12.378 -7.688 4.054 1.00 97.38 88 GLY A N 1
ATOM 716 C CA . GLY A 1 88 ? 12.833 -6.495 4.752 1.00 97.38 88 GLY A CA 1
ATOM 717 C C . GLY A 1 88 ? 14.318 -6.217 4.514 1.00 97.38 88 GLY A C 1
ATOM 718 O O . GLY A 1 88 ? 15.048 -7.032 3.961 1.00 97.38 88 GLY A O 1
ATOM 719 N N . GLU A 1 89 ? 14.743 -5.025 4.917 1.00 96.50 89 GLU A N 1
ATOM 720 C CA . GLU A 1 89 ? 16.146 -4.620 5.078 1.00 96.50 89 GLU A CA 1
ATOM 721 C C . GLU A 1 89 ? 17.098 -4.856 3.881 1.00 96.50 89 GLU A C 1
ATOM 723 O O . GLU A 1 89 ? 18.315 -4.882 4.053 1.00 96.50 89 GLU A O 1
ATOM 728 N N . GLY A 1 90 ? 16.570 -4.942 2.657 1.00 94.31 90 GLY A N 1
ATOM 729 C CA . GLY A 1 90 ? 17.363 -5.083 1.430 1.00 94.31 90 GLY A CA 1
ATOM 730 C C . GLY A 1 90 ? 17.750 -6.515 1.029 1.00 94.31 90 GLY A C 1
ATOM 731 O O . GLY A 1 90 ? 18.663 -6.647 0.215 1.00 94.31 90 GLY 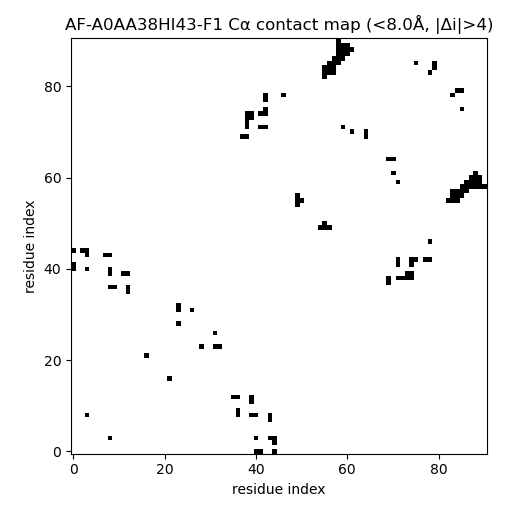A O 1
ATOM 732 N N . ASP A 1 91 ? 17.079 -7.535 1.574 1.00 76.19 91 ASP A N 1
ATOM 733 C CA . ASP A 1 91 ? 17.334 -8.979 1.359 1.00 76.19 91 ASP A CA 1
ATOM 734 C C . ASP A 1 91 ? 16.830 -9.532 0.005 1.00 76.19 91 ASP A C 1
ATOM 736 O O . ASP A 1 91 ? 15.603 -9.485 -0.253 1.00 76.19 91 ASP A O 1
#

InterPro domains:
  IPR003762 L-arabinose isomerase [PTHR38464] (1-91)
  IPR009015 L-fucose isomerase, N-terminal/central domain superfamily [SSF53743] (1-91)
  IPR055390 L-arabinose isomerase, central domain [PF24856] (1-91)

Nearest PDB structures (foldseek):
  4f2d-assembly1_A  TM=9.152E-01  e=8.186E-06  Escherichia coli K-12
  7cyy-assembly1_A  TM=9.375E-01  e=1.470E-05  Geobacillus kaustophilus HTA426
  7cx7-assembly1_E  TM=9.254E-01  e=1.470E-05  Geobacillus kaustophilus HTA426
  2ajt-assembly1_A  TM=9.125E-01  e=1.674E-05  Escherichia coli
  7cx7-assembly1_D-2  TM=9.366E-01  e=2.639E-05  Geobacillus kaustophilus HTA426

Secondary structure (DSSP, 8-state):
-TT--HHHHHHHHHHHHHHS----TTS-HHHHHHHHHHHHHHHHHHHHHHHHTT--EEE--TT--TT-SS--SHHHHHHHHTT-EEESTT-

Radius of gyration: 13.34 Å; Cα contacts (8 Å, |Δi|>4): 75; chains: 1; bounding box: 32×25×37 Å

Solvent-accessible surface area (backbone atoms only — not comparable to full-atom values): 5454 Å² total; per-residue (Å²): 99,90,86,63,52,69,69,56,29,53,52,46,52,55,50,49,63,73,79,46,87,86,74,50,80,94,49,56,60,70,59,42,51,51,54,52,44,50,36,37,40,49,29,57,40,48,54,51,53,31,58,77,66,74,50,61,59,53,58,46,44,88,91,66,48,87,97,49,97,63,81,80,51,68,26,48,54,55,41,40,76,75,65,36,45,76,36,65,73,68,99

Mean predicted aligned error: 2.24 Å

Organism: NCBI:txid2755281

Foldseek 3Di: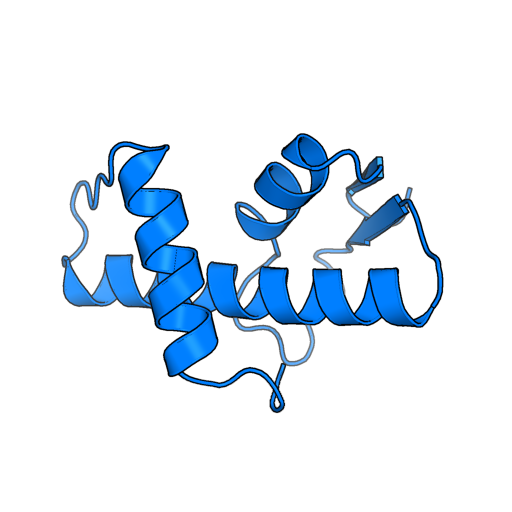
DVPQDPVQLVVQVVVCVVVDDDDCDPHDPVVSSVVSSLLSVVLVVVVCVCVVVVHQEDEEAPVDCVPRPDDNDVSVVVSVVVRGHYDYHGD

pLDDT: mean 97.22, std 2.76, range [76.19, 98.75]